Protein AF-A0A382N9L5-F1 (afdb_monomer_lite)

Foldseek 3Di:
DDDPPPPPPDPDDDDLVCVVVVVVVLVVLLVVLVVCVVVVVLVVSLVSLVVSCVSCVLALSSLQSNLLSCLLVVVQVSSLVSLLSSLLSQQQPLVCLVPPPSNVNNVVPPSSVVSSVSSPDDDPDQHPPDRDDD

Radius of gyration: 17.76 Å; chains: 1; bounding box: 50×48×40 Å

Sequence (134 aa):
MGSFGLAQQDPKKPSILDYPKIQAAQMAGQTRAVGLMRSKRFEEAETLLRLMAEKFPQSPTTRYNLACLQAIREQVDEAFENLEKAVELGFRNIAHIKNDPDLANLRKDERFAEVLKIAGEPFDGSVWPSFPKP

Structure (mmCIF, N/CA/C/O backbone):
data_AF-A0A382N9L5-F1
#
_entry.id   AF-A0A382N9L5-F1
#
loop_
_atom_site.group_PDB
_atom_site.id
_atom_site.type_symbol
_atom_site.label_atom_id
_atom_site.label_alt_id
_atom_site.label_comp_id
_atom_site.label_asym_id
_atom_site.label_entity_id
_atom_site.label_seq_id
_atom_site.pdbx_PDB_ins_code
_atom_site.Cartn_x
_atom_site.Cartn_y
_atom_site.Cartn_z
_atom_site.occupancy
_atom_site.B_iso_or_equiv
_atom_site.auth_seq_id
_atom_site.auth_comp_id
_atom_site.auth_asym_id
_atom_site.auth_atom_id
_atom_site.pdbx_PDB_model_num
ATOM 1 N N . MET A 1 1 ? 33.507 38.423 -20.069 1.00 45.41 1 MET A N 1
ATOM 2 C CA . MET A 1 1 ? 32.191 37.766 -20.224 1.00 45.41 1 MET A CA 1
ATOM 3 C C . MET A 1 1 ? 32.432 36.361 -20.731 1.00 45.41 1 MET A C 1
ATOM 5 O O . MET A 1 1 ? 33.032 36.214 -21.782 1.00 45.41 1 MET A O 1
ATOM 9 N N . GLY A 1 2 ? 32.042 35.353 -19.962 1.00 39.16 2 GLY A N 1
ATOM 10 C CA . GLY A 1 2 ? 32.235 33.950 -20.320 1.00 39.16 2 GLY A CA 1
ATOM 11 C C . GLY A 1 2 ? 31.631 33.072 -19.238 1.00 39.16 2 GLY A C 1
ATOM 12 O O . GLY A 1 2 ? 32.355 32.477 -18.449 1.00 39.16 2 GLY A O 1
ATOM 13 N N . SER A 1 3 ? 30.301 33.090 -19.138 1.00 43.62 3 SER A N 1
ATOM 14 C CA . SER A 1 3 ? 29.566 32.189 -18.254 1.00 43.62 3 SER A CA 1
ATOM 15 C C . SER A 1 3 ? 29.718 30.764 -18.776 1.00 43.62 3 SER A C 1
ATOM 17 O O . SER A 1 3 ? 29.173 30.420 -19.823 1.00 43.62 3 SER A O 1
ATOM 19 N N . PHE A 1 4 ? 30.459 29.940 -18.040 1.00 48.88 4 PHE A N 1
ATOM 20 C CA . PHE A 1 4 ? 30.409 28.492 -18.180 1.00 48.88 4 PHE A CA 1
ATOM 21 C C . PHE A 1 4 ? 29.034 28.030 -17.697 1.00 48.88 4 PHE A C 1
ATOM 23 O O . PHE A 1 4 ? 28.751 28.020 -16.500 1.00 48.88 4 PHE A O 1
ATOM 30 N N . GLY A 1 5 ? 28.154 27.703 -18.641 1.00 42.88 5 GLY A N 1
ATOM 31 C CA . GLY A 1 5 ? 26.895 27.039 -18.341 1.00 42.88 5 GLY A CA 1
ATOM 32 C C . GLY A 1 5 ? 27.190 25.658 -17.769 1.00 42.88 5 GLY A C 1
ATOM 33 O O . GLY A 1 5 ? 27.648 24.772 -18.488 1.00 42.88 5 GLY A O 1
ATOM 34 N N . LEU A 1 6 ? 26.940 25.478 -16.473 1.00 44.28 6 LEU A N 1
ATOM 35 C CA . LEU A 1 6 ? 26.822 24.161 -15.862 1.00 44.28 6 LEU A CA 1
ATOM 36 C C . LEU A 1 6 ? 25.585 23.495 -16.470 1.00 44.28 6 LEU A C 1
ATOM 38 O O . LEU A 1 6 ? 24.461 23.731 -16.028 1.00 44.28 6 LEU A O 1
ATOM 42 N N . ALA A 1 7 ? 25.790 22.709 -17.526 1.00 45.97 7 ALA A N 1
ATOM 43 C CA . ALA A 1 7 ? 24.773 21.805 -18.032 1.00 45.97 7 ALA A CA 1
ATOM 44 C C . ALA A 1 7 ? 24.414 20.843 -16.894 1.00 45.97 7 ALA A C 1
ATOM 46 O O . ALA A 1 7 ? 25.226 20.008 -16.488 1.00 45.97 7 ALA A O 1
ATOM 47 N N . GLN A 1 8 ? 23.215 21.015 -16.339 1.00 43.56 8 GLN A N 1
ATOM 48 C CA . GLN A 1 8 ? 22.619 20.056 -15.423 1.00 43.56 8 GLN A CA 1
ATOM 49 C C . GLN A 1 8 ? 22.540 18.735 -16.187 1.00 43.56 8 GLN A C 1
ATOM 51 O O . GLN A 1 8 ? 21.874 18.643 -17.214 1.00 43.56 8 GLN A O 1
ATOM 56 N N . GLN A 1 9 ? 23.325 17.749 -15.756 1.00 40.59 9 GLN A N 1
ATOM 57 C CA . GLN A 1 9 ? 23.293 16.424 -16.352 1.00 40.59 9 GLN A CA 1
ATOM 58 C C . GLN A 1 9 ? 21.941 15.818 -15.996 1.00 40.59 9 GLN A C 1
ATOM 60 O O . GLN A 1 9 ? 21.702 15.503 -14.830 1.00 40.59 9 GLN A O 1
ATOM 65 N N . ASP A 1 10 ? 21.063 15.681 -16.988 1.00 48.62 10 ASP A N 1
ATOM 66 C CA . ASP A 1 10 ? 19.842 14.903 -16.830 1.00 48.62 10 ASP A CA 1
ATOM 67 C C . ASP A 1 10 ? 20.212 13.536 -16.238 1.00 48.62 10 ASP A C 1
ATOM 69 O O . ASP A 1 10 ? 21.156 12.896 -16.728 1.00 48.62 10 ASP A O 1
ATOM 73 N N . PRO A 1 11 ? 19.529 13.068 -15.177 1.00 54.88 11 PRO A N 1
ATOM 74 C CA . PRO A 1 11 ? 19.834 11.774 -14.594 1.00 54.88 11 PRO A CA 1
ATOM 75 C C . PRO A 1 11 ? 19.702 10.712 -15.688 1.00 54.88 11 PRO A C 1
ATOM 77 O O . PRO A 1 11 ? 18.623 10.501 -16.248 1.00 54.88 11 PRO A O 1
ATOM 80 N N . LYS A 1 12 ? 20.829 10.073 -16.036 1.00 67.56 12 LYS A N 1
ATOM 81 C CA . LYS A 1 12 ? 20.882 9.031 -17.067 1.00 67.56 12 LYS A CA 1
ATOM 82 C C . LYS A 1 12 ? 19.797 7.995 -16.783 1.00 67.56 12 LYS A C 1
ATOM 84 O O . LYS A 1 12 ? 19.775 7.395 -15.709 1.00 67.56 12 LYS A O 1
ATOM 89 N N . LYS A 1 13 ? 18.917 7.773 -17.764 1.00 70.75 13 LYS A N 1
ATOM 90 C CA . LYS A 1 13 ? 17.943 6.678 -17.722 1.00 70.75 13 LYS A CA 1
ATOM 91 C C . LYS A 1 13 ? 18.693 5.350 -17.498 1.00 70.75 13 LYS A C 1
ATOM 93 O O . LYS A 1 13 ? 19.760 5.180 -18.093 1.00 70.75 13 LYS A O 1
ATOM 98 N N . PRO A 1 14 ? 18.173 4.433 -16.661 1.00 79.19 14 PRO A N 1
ATOM 99 C CA . PRO A 1 14 ? 18.835 3.161 -16.383 1.00 79.19 14 PRO A CA 1
ATOM 100 C C . PRO A 1 14 ? 19.113 2.362 -17.661 1.00 79.19 14 PRO A C 1
ATOM 102 O O . PRO A 1 14 ? 18.278 2.330 -18.566 1.00 79.19 14 PRO A O 1
ATOM 105 N N . SER A 1 15 ? 20.269 1.702 -17.725 1.00 85.69 15 SER A N 1
ATOM 106 C CA . SER A 1 15 ? 20.602 0.765 -18.804 1.00 85.69 15 SER A CA 1
ATOM 107 C C . SER A 1 15 ? 19.872 -0.565 -18.611 1.00 85.69 15 SER A C 1
ATOM 109 O O . SER A 1 15 ? 19.551 -0.929 -17.479 1.00 85.69 15 SER A O 1
ATOM 111 N N . ILE A 1 16 ? 19.694 -1.353 -19.685 1.00 81.81 16 ILE A N 1
ATOM 112 C CA . ILE A 1 16 ? 19.133 -2.715 -19.592 1.00 81.81 16 ILE A CA 1
ATOM 113 C C . ILE A 1 16 ? 19.897 -3.603 -18.583 1.00 81.81 16 ILE A C 1
ATOM 115 O O . ILE A 1 16 ? 19.316 -4.457 -17.915 1.00 81.81 16 ILE A O 1
ATOM 119 N N . LEU A 1 17 ? 21.192 -3.332 -18.397 1.00 86.25 17 LEU A N 1
ATOM 120 C CA . LEU A 1 17 ? 22.061 -4.040 -17.454 1.00 86.25 17 LEU A CA 1
ATOM 121 C C . LEU A 1 17 ? 21.810 -3.674 -15.980 1.00 86.25 17 LEU A C 1
ATOM 123 O O . LEU A 1 17 ? 22.163 -4.451 -15.095 1.00 86.25 17 LEU A O 1
ATOM 127 N N . ASP A 1 18 ? 21.178 -2.531 -15.695 1.00 87.00 18 ASP A N 1
ATOM 128 C CA . ASP A 1 18 ? 20.872 -2.097 -14.325 1.00 87.00 18 ASP A CA 1
ATOM 129 C C . ASP A 1 18 ? 19.597 -2.756 -13.77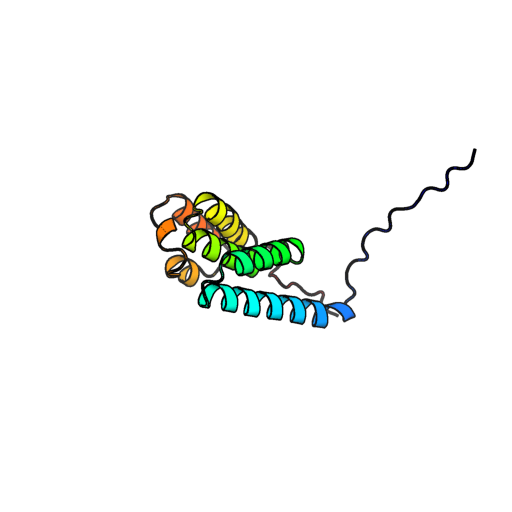6 1.00 87.00 18 ASP A C 1
ATOM 131 O O . ASP A 1 18 ? 19.398 -2.841 -12.560 1.00 87.00 18 ASP A O 1
ATOM 135 N N . TYR A 1 19 ? 18.722 -3.250 -14.655 1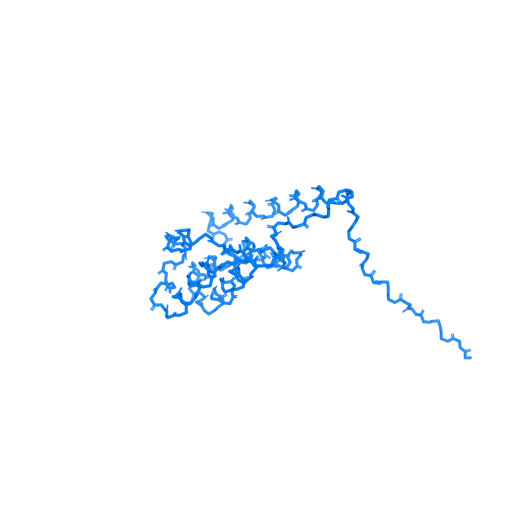.00 83.75 19 TYR A N 1
ATOM 136 C CA . TYR A 1 19 ? 17.396 -3.728 -14.269 1.00 83.75 19 TYR A CA 1
ATOM 137 C C . TYR A 1 19 ? 17.390 -4.899 -13.286 1.00 83.75 19 TYR A C 1
ATOM 139 O O . TYR A 1 19 ? 16.576 -4.844 -12.362 1.00 83.75 19 TYR A O 1
ATOM 147 N N . PRO A 1 20 ? 18.271 -5.914 -13.378 1.00 88.88 20 PRO A N 1
ATOM 148 C CA . PRO A 1 20 ? 18.333 -6.960 -12.358 1.00 88.88 20 PRO A CA 1
ATOM 149 C C . PRO A 1 20 ? 18.587 -6.396 -10.953 1.00 88.88 20 PRO A C 1
ATOM 151 O O . PRO A 1 20 ? 17.951 -6.805 -9.981 1.00 88.88 20 PRO A O 1
ATOM 154 N N . LYS A 1 21 ? 19.460 -5.388 -10.837 1.00 89.38 21 LYS A N 1
ATOM 155 C CA . LYS A 1 21 ? 19.751 -4.718 -9.562 1.00 89.38 21 LYS A CA 1
ATOM 156 C C . LYS A 1 21 ? 18.563 -3.889 -9.075 1.00 89.38 21 LYS A C 1
ATOM 158 O O . LYS A 1 21 ? 18.256 -3.897 -7.884 1.00 89.38 21 LYS A O 1
ATOM 163 N N . ILE A 1 22 ? 17.892 -3.181 -9.982 1.00 89.06 22 ILE A N 1
ATOM 164 C CA . ILE A 1 22 ? 16.685 -2.395 -9.686 1.00 89.06 22 ILE A CA 1
ATOM 165 C C . ILE A 1 22 ? 15.566 -3.314 -9.179 1.00 89.06 22 ILE A C 1
ATOM 167 O O . ILE A 1 22 ? 14.970 -3.021 -8.143 1.00 89.06 22 ILE A O 1
ATOM 171 N N . GLN A 1 23 ? 15.345 -4.453 -9.840 1.00 87.19 23 GLN A N 1
ATOM 172 C CA . GLN A 1 23 ? 14.379 -5.478 -9.438 1.00 87.19 23 GLN A CA 1
ATOM 173 C C . GLN A 1 23 ? 14.681 -6.041 -8.052 1.00 87.19 23 GLN A C 1
ATOM 175 O O . GLN A 1 23 ? 13.805 -6.056 -7.188 1.00 87.19 23 GLN A O 1
ATOM 180 N N . ALA A 1 24 ? 15.929 -6.449 -7.816 1.00 91.19 24 ALA A N 1
ATOM 181 C CA . ALA A 1 24 ? 16.347 -6.971 -6.521 1.00 91.19 24 ALA A CA 1
ATOM 182 C C . ALA A 1 24 ? 16.141 -5.935 -5.405 1.00 91.19 24 ALA A C 1
ATOM 184 O O . ALA A 1 24 ? 15.607 -6.262 -4.346 1.00 91.19 24 ALA A O 1
ATOM 185 N N . ALA A 1 25 ? 16.499 -4.671 -5.652 1.00 91.69 25 ALA A N 1
ATOM 186 C CA . ALA A 1 25 ? 16.290 -3.590 -4.694 1.00 91.69 25 ALA A CA 1
ATOM 187 C C . ALA A 1 25 ? 14.800 -3.331 -4.424 1.00 91.69 25 ALA A C 1
ATOM 189 O O . ALA A 1 25 ? 14.420 -3.119 -3.271 1.00 91.69 25 ALA A O 1
ATOM 190 N N . GLN A 1 26 ? 13.957 -3.368 -5.460 1.00 91.12 26 GLN A N 1
ATOM 191 C CA . GLN A 1 26 ? 12.513 -3.207 -5.311 1.00 91.12 26 GLN A CA 1
ATOM 192 C C . GLN A 1 26 ? 11.930 -4.337 -4.453 1.00 91.12 26 GLN A C 1
ATOM 194 O O . GLN A 1 26 ? 11.245 -4.075 -3.466 1.00 91.12 26 GLN A O 1
ATOM 199 N N . MET A 1 27 ? 12.232 -5.590 -4.798 1.00 93.00 27 MET A N 1
ATOM 200 C CA . MET A 1 27 ? 11.737 -6.763 -4.079 1.00 93.00 27 MET A CA 1
ATOM 201 C C . MET A 1 27 ? 12.205 -6.768 -2.620 1.00 93.00 27 MET A C 1
ATOM 203 O O . MET A 1 27 ? 11.390 -6.945 -1.719 1.00 93.00 27 MET A O 1
ATOM 207 N N . ALA A 1 28 ? 13.490 -6.505 -2.368 1.00 95.44 28 ALA A N 1
ATOM 208 C CA . ALA A 1 28 ? 14.027 -6.432 -1.011 1.00 95.44 28 ALA A CA 1
ATOM 209 C C . ALA A 1 28 ? 13.350 -5.329 -0.181 1.00 95.44 28 ALA A C 1
ATOM 211 O O . ALA A 1 28 ? 13.025 -5.549 0.987 1.00 95.44 28 ALA A O 1
ATOM 212 N N . GLY A 1 29 ? 13.095 -4.163 -0.785 1.00 96.19 29 GLY A N 1
ATOM 213 C CA . GLY A 1 29 ? 12.377 -3.067 -0.138 1.00 96.19 29 GLY A CA 1
ATOM 214 C C . GLY A 1 29 ? 10.943 -3.443 0.239 1.00 96.19 29 GLY A C 1
ATOM 215 O O . GLY A 1 29 ? 10.540 -3.210 1.376 1.00 96.19 29 GLY A O 1
ATOM 216 N N . GLN A 1 30 ? 10.206 -4.093 -0.668 1.00 94.94 30 GLN A N 1
ATOM 217 C CA . GLN A 1 30 ? 8.843 -4.569 -0.398 1.00 94.94 30 GLN A CA 1
ATOM 218 C C . GLN A 1 30 ? 8.812 -5.624 0.711 1.00 94.94 30 GLN A C 1
ATOM 220 O O . GLN A 1 30 ? 8.058 -5.488 1.672 1.00 94.94 30 GLN A O 1
ATOM 225 N N . THR A 1 31 ? 9.677 -6.637 0.630 1.00 97.38 31 THR A N 1
ATOM 226 C CA . THR A 1 31 ? 9.770 -7.689 1.652 1.00 97.38 31 THR A CA 1
ATOM 227 C C . THR A 1 31 ? 10.090 -7.105 3.026 1.00 97.38 31 THR A C 1
ATOM 229 O O . THR A 1 31 ? 9.472 -7.486 4.022 1.00 97.38 31 THR A O 1
ATOM 232 N N . ARG A 1 32 ? 11.017 -6.142 3.095 1.00 98.19 32 ARG A N 1
ATOM 233 C CA . ARG A 1 32 ? 11.356 -5.462 4.349 1.00 98.19 32 ARG A CA 1
ATOM 234 C C . ARG A 1 32 ? 10.189 -4.629 4.881 1.00 98.19 32 ARG A C 1
ATOM 236 O O . ARG A 1 32 ? 9.922 -4.703 6.076 1.00 98.19 32 ARG A O 1
ATOM 243 N N . ALA A 1 33 ? 9.497 -3.875 4.027 1.00 97.88 33 ALA A N 1
ATOM 244 C CA . ALA A 1 33 ? 8.340 -3.074 4.426 1.00 97.88 33 ALA A CA 1
ATOM 245 C C . ALA A 1 33 ? 7.226 -3.946 5.024 1.00 97.88 33 ALA A C 1
ATOM 247 O O . ALA A 1 33 ? 6.785 -3.692 6.142 1.00 97.88 33 ALA A O 1
ATOM 248 N N . VAL A 1 34 ? 6.855 -5.036 4.345 1.00 96.81 34 VAL A N 1
ATOM 249 C CA . VAL A 1 34 ? 5.859 -5.998 4.845 1.00 96.81 34 VAL A CA 1
ATOM 250 C C . VAL A 1 34 ? 6.309 -6.630 6.166 1.00 96.81 34 VAL A C 1
ATOM 252 O O . VAL A 1 34 ? 5.504 -6.799 7.081 1.00 96.81 34 VAL A O 1
ATOM 255 N N . GLY A 1 35 ? 7.599 -6.955 6.302 1.00 98.25 35 GLY A N 1
ATOM 256 C CA . GLY A 1 35 ? 8.164 -7.436 7.564 1.00 98.25 35 GLY A CA 1
ATOM 257 C C . GLY A 1 35 ? 7.990 -6.432 8.708 1.00 98.25 35 GLY A C 1
ATOM 258 O O . GLY A 1 35 ? 7.526 -6.804 9.784 1.00 98.25 35 GLY A O 1
ATOM 259 N N . LEU A 1 36 ? 8.291 -5.153 8.465 1.00 98.56 36 LEU A N 1
ATOM 260 C CA . LEU A 1 36 ? 8.115 -4.078 9.447 1.00 98.56 36 LEU A CA 1
ATOM 261 C C . LEU A 1 36 ? 6.641 -3.893 9.838 1.00 98.56 36 LEU A C 1
ATOM 263 O O . LEU A 1 36 ? 6.349 -3.803 11.031 1.00 98.56 36 LEU A O 1
ATOM 267 N N . MET A 1 37 ? 5.719 -3.917 8.867 1.00 97.88 37 MET A N 1
ATOM 268 C CA . MET A 1 37 ? 4.269 -3.854 9.111 1.00 97.88 37 MET A CA 1
ATOM 269 C C . MET A 1 37 ? 3.801 -5.005 10.010 1.00 97.88 37 MET A C 1
ATOM 271 O O . MET A 1 37 ? 3.150 -4.775 11.027 1.00 97.88 37 MET A O 1
ATOM 275 N N . ARG A 1 38 ? 4.203 -6.244 9.697 1.00 97.12 38 ARG A N 1
ATOM 276 C CA . ARG A 1 38 ? 3.860 -7.440 10.491 1.00 97.12 38 ARG A CA 1
ATOM 277 C C . ARG A 1 38 ? 4.422 -7.393 11.910 1.00 97.12 38 ARG A C 1
ATOM 279 O O . ARG A 1 38 ? 3.793 -7.897 12.835 1.00 97.12 38 ARG A O 1
ATOM 286 N N . SER A 1 39 ? 5.584 -6.771 12.094 1.00 97.94 39 SER A N 1
ATOM 287 C CA . SER A 1 39 ? 6.180 -6.526 13.411 1.00 97.94 39 SER A CA 1
ATOM 288 C C . SER A 1 39 ? 5.655 -5.262 14.103 1.00 97.94 39 SER A C 1
ATOM 290 O O . SER A 1 39 ? 6.200 -4.890 15.139 1.00 97.94 39 SER A O 1
ATOM 292 N N . LYS A 1 40 ? 4.625 -4.597 13.557 1.00 97.56 40 LYS A N 1
ATOM 293 C CA . LYS A 1 40 ? 4.036 -3.348 14.074 1.00 97.56 40 LYS A CA 1
ATOM 294 C C . LYS A 1 40 ? 5.025 -2.181 14.205 1.00 97.56 40 LYS A C 1
ATOM 296 O O . LYS A 1 40 ? 4.791 -1.245 14.962 1.00 97.56 40 LYS A O 1
ATOM 301 N N . ARG A 1 41 ? 6.130 -2.212 13.456 1.00 98.50 41 ARG A N 1
ATOM 302 C CA . ARG A 1 41 ? 7.123 -1.127 13.381 1.00 98.50 41 ARG A CA 1
ATOM 303 C C . ARG A 1 41 ? 6.685 -0.130 12.313 1.00 98.50 41 ARG A C 1
ATOM 305 O O . ARG A 1 41 ? 7.284 -0.043 11.240 1.00 98.50 41 ARG A O 1
ATOM 312 N N . PHE A 1 42 ? 5.571 0.541 12.578 1.00 98.06 42 PHE A N 1
ATOM 313 C CA . PHE A 1 42 ? 4.828 1.289 11.571 1.00 98.06 42 PHE A CA 1
ATOM 314 C C . PHE A 1 42 ? 5.572 2.524 11.060 1.00 98.06 42 PHE A C 1
ATOM 316 O O . PHE A 1 42 ? 5.583 2.754 9.858 1.00 98.06 42 PHE A O 1
ATOM 323 N N . GLU A 1 43 ? 6.260 3.263 11.925 1.00 98.12 43 GLU A N 1
ATOM 324 C CA . GLU A 1 43 ? 7.025 4.459 11.547 1.00 98.12 43 GLU A CA 1
ATOM 325 C C . GLU A 1 43 ? 8.159 4.111 10.571 1.00 98.12 43 GLU A C 1
ATOM 327 O O . GLU A 1 43 ? 8.398 4.799 9.576 1.00 98.12 43 GLU A O 1
ATOM 332 N N . GLU A 1 44 ? 8.846 2.995 10.823 1.00 98.44 44 GLU A N 1
ATOM 333 C CA . GLU A 1 44 ? 9.909 2.501 9.947 1.00 98.44 44 GLU A CA 1
ATOM 334 C C . GLU A 1 44 ? 9.358 1.940 8.639 1.00 98.44 44 GLU A C 1
ATOM 336 O O . GLU A 1 44 ? 9.960 2.145 7.582 1.00 98.44 44 GLU A O 1
ATOM 341 N N . ALA A 1 45 ? 8.219 1.242 8.699 1.00 98.50 45 ALA A N 1
ATOM 342 C CA . ALA A 1 45 ? 7.521 0.780 7.507 1.00 98.50 45 ALA A CA 1
ATOM 343 C C . ALA A 1 45 ? 7.110 1.967 6.627 1.00 98.50 45 ALA A C 1
ATOM 345 O O . ALA A 1 45 ? 7.340 1.929 5.420 1.00 98.50 45 ALA A O 1
ATOM 346 N N . GLU A 1 46 ? 6.577 3.034 7.225 1.00 98.19 46 GLU A N 1
ATOM 347 C CA . GLU A 1 46 ? 6.113 4.221 6.507 1.00 98.19 46 GLU A CA 1
ATOM 348 C C . GLU A 1 46 ? 7.282 4.957 5.861 1.00 98.19 46 GLU A C 1
ATOM 350 O O . GLU A 1 46 ? 7.248 5.251 4.665 1.00 98.19 46 GLU A O 1
ATOM 355 N N . THR A 1 47 ? 8.358 5.168 6.622 1.00 98.44 47 THR A N 1
ATOM 356 C CA . THR A 1 47 ? 9.593 5.784 6.118 1.00 98.44 47 THR A CA 1
ATOM 357 C C . THR A 1 47 ? 10.125 5.021 4.906 1.00 98.44 47 THR A C 1
ATOM 359 O O . THR A 1 47 ? 10.456 5.613 3.876 1.00 98.44 47 THR A O 1
ATOM 362 N N . LEU A 1 48 ? 10.174 3.688 4.995 1.00 98.44 48 LEU A N 1
ATOM 363 C CA . LEU A 1 48 ? 10.646 2.852 3.899 1.00 98.44 48 LEU A CA 1
ATOM 364 C C . LEU A 1 48 ? 9.692 2.880 2.700 1.00 98.44 48 LEU A C 1
ATOM 366 O O . LEU A 1 48 ? 10.154 2.999 1.569 1.00 98.44 48 LEU A O 1
ATOM 370 N N . LEU A 1 49 ? 8.381 2.774 2.914 1.00 98.31 49 LEU A N 1
ATOM 371 C CA . LEU A 1 49 ? 7.394 2.774 1.831 1.00 98.31 49 LEU A CA 1
ATOM 372 C C . LEU A 1 49 ? 7.351 4.112 1.089 1.00 98.31 49 LEU A C 1
ATOM 374 O O . LEU A 1 49 ? 7.257 4.106 -0.138 1.00 98.31 49 LEU A O 1
ATOM 378 N N . ARG A 1 50 ? 7.510 5.242 1.787 1.00 98.19 50 ARG A N 1
ATOM 379 C CA . ARG A 1 50 ? 7.640 6.569 1.161 1.00 98.19 50 ARG A CA 1
ATOM 380 C C . ARG A 1 50 ? 8.903 6.666 0.305 1.00 98.19 50 ARG A C 1
ATOM 382 O O . ARG A 1 50 ? 8.803 7.004 -0.872 1.00 98.19 50 ARG A O 1
ATOM 389 N N . LEU A 1 51 ? 10.054 6.232 0.823 1.00 97.81 51 LEU A N 1
ATOM 390 C CA . LEU A 1 51 ? 11.296 6.152 0.040 1.00 97.81 51 LEU A CA 1
ATOM 391 C C . LEU A 1 51 ? 11.138 5.251 -1.199 1.00 97.81 51 LEU A C 1
ATOM 393 O O . LEU A 1 51 ? 11.639 5.546 -2.285 1.00 97.81 51 LEU A O 1
ATOM 397 N N . MET A 1 52 ? 10.431 4.131 -1.053 1.00 97.06 52 MET A N 1
ATOM 398 C CA . MET A 1 52 ? 10.140 3.227 -2.163 1.00 97.06 52 MET A CA 1
ATOM 399 C C . MET A 1 52 ? 9.195 3.862 -3.185 1.00 97.06 52 MET A C 1
ATOM 401 O O . MET A 1 52 ? 9.341 3.586 -4.374 1.00 97.06 52 MET A O 1
ATOM 405 N N . ALA A 1 53 ? 8.242 4.692 -2.756 1.00 96.06 53 ALA A N 1
ATOM 406 C CA . ALA A 1 53 ? 7.320 5.396 -3.642 1.00 96.06 53 ALA A CA 1
ATOM 407 C C . ALA A 1 53 ? 8.032 6.505 -4.428 1.00 96.06 53 ALA A C 1
ATOM 409 O O . ALA A 1 53 ? 7.719 6.715 -5.596 1.00 96.06 53 ALA A O 1
ATOM 410 N N . GLU A 1 54 ? 9.032 7.156 -3.834 1.00 95.56 54 GLU A N 1
ATOM 411 C CA . GLU A 1 54 ? 9.906 8.107 -4.532 1.00 95.56 54 GLU A CA 1
ATOM 412 C C . GLU A 1 54 ? 10.801 7.406 -5.558 1.00 95.56 54 GLU A C 1
ATOM 414 O O . GLU A 1 54 ? 10.937 7.858 -6.695 1.00 95.56 54 GLU A O 1
ATOM 419 N N . LYS A 1 55 ? 11.397 6.271 -5.179 1.00 93.56 55 LYS A N 1
ATOM 420 C CA . LYS A 1 55 ? 12.327 5.531 -6.042 1.00 93.56 55 LYS A CA 1
ATOM 421 C C . LYS A 1 55 ? 11.629 4.761 -7.163 1.00 93.56 55 LYS A C 1
ATOM 423 O O . LYS A 1 55 ? 12.191 4.594 -8.244 1.00 93.56 55 LYS A O 1
ATOM 428 N N . PHE A 1 56 ? 10.425 4.263 -6.899 1.00 92.31 56 PHE A N 1
ATOM 429 C CA . PHE A 1 56 ? 9.632 3.449 -7.816 1.00 92.31 56 PHE A CA 1
ATOM 430 C C . PHE A 1 56 ? 8.213 4.024 -7.938 1.00 92.31 56 PHE A C 1
ATOM 432 O O . PHE A 1 56 ? 7.248 3.371 -7.530 1.00 92.31 56 PHE A O 1
ATOM 439 N N . PRO A 1 57 ? 8.057 5.235 -8.508 1.00 93.06 57 PRO A N 1
ATOM 440 C CA . PRO A 1 57 ? 6.780 5.953 -8.516 1.00 93.06 57 PRO A CA 1
ATOM 441 C C . PRO A 1 57 ? 5.681 5.245 -9.311 1.00 93.06 57 PRO A C 1
ATOM 443 O O . PRO A 1 57 ? 4.504 5.469 -9.048 1.00 93.06 57 PRO A O 1
ATOM 446 N N . GLN A 1 58 ? 6.065 4.364 -10.238 1.00 92.06 58 GLN A N 1
ATOM 447 C CA . GLN A 1 58 ? 5.158 3.568 -11.066 1.00 92.06 58 GLN A CA 1
ATOM 448 C C . GLN A 1 58 ? 4.817 2.201 -10.455 1.00 92.06 58 GLN A C 1
ATOM 450 O O . GLN A 1 58 ? 4.210 1.375 -11.123 1.00 92.06 58 GLN A O 1
ATOM 455 N N . SER A 1 59 ? 5.223 1.926 -9.210 1.00 94.00 59 SER A N 1
ATOM 456 C CA . SER A 1 59 ? 4.971 0.644 -8.548 1.00 94.00 59 SER A CA 1
ATOM 457 C C . SER A 1 59 ? 3.587 0.611 -7.883 1.00 94.00 59 SER A C 1
ATOM 459 O O . SER A 1 59 ? 3.445 1.160 -6.782 1.00 94.00 59 SER A O 1
ATOM 461 N N . PRO A 1 60 ? 2.581 -0.079 -8.467 1.00 95.69 60 PRO A N 1
ATOM 462 C CA . PRO A 1 60 ? 1.263 -0.218 -7.851 1.00 95.69 60 PRO A CA 1
ATOM 463 C C . PRO A 1 60 ? 1.350 -0.909 -6.487 1.00 95.69 60 PRO A C 1
ATOM 465 O O . PRO A 1 60 ? 0.691 -0.497 -5.541 1.00 95.69 60 PRO A O 1
ATOM 468 N N . THR A 1 61 ? 2.232 -1.905 -6.340 1.00 95.38 61 THR A N 1
ATOM 469 C CA . THR A 1 61 ? 2.450 -2.616 -5.071 1.00 95.38 61 THR A CA 1
ATOM 470 C C . THR A 1 61 ? 2.984 -1.701 -3.970 1.00 95.38 61 THR A C 1
ATOM 472 O O . THR A 1 61 ? 2.589 -1.844 -2.818 1.00 95.38 61 THR A O 1
ATOM 475 N N . THR A 1 62 ? 3.860 -0.743 -4.301 1.00 96.81 62 THR A N 1
ATOM 476 C CA . THR A 1 62 ? 4.367 0.206 -3.295 1.00 96.81 62 THR A CA 1
ATOM 477 C C . THR A 1 62 ? 3.244 1.095 -2.778 1.00 96.81 62 THR A C 1
ATOM 479 O O . THR A 1 62 ? 3.119 1.269 -1.568 1.00 96.81 62 THR A O 1
ATOM 482 N N . ARG A 1 63 ? 2.427 1.636 -3.690 1.00 97.94 63 ARG A N 1
ATOM 483 C CA . ARG A 1 63 ? 1.271 2.468 -3.340 1.00 97.94 63 ARG A CA 1
ATOM 484 C C . ARG A 1 63 ? 0.251 1.681 -2.522 1.00 97.94 63 ARG A C 1
ATOM 486 O O . ARG A 1 63 ? -0.167 2.155 -1.475 1.00 97.94 63 ARG A O 1
ATOM 493 N N . TYR A 1 64 ? -0.040 0.445 -2.923 1.00 98.38 64 TYR A N 1
ATOM 494 C CA . TYR A 1 64 ? -0.954 -0.437 -2.201 1.00 98.38 64 TYR A CA 1
ATOM 495 C C . TYR A 1 64 ? -0.491 -0.716 -0.763 1.00 98.38 64 TYR A C 1
ATOM 497 O O . TYR A 1 64 ? -1.257 -0.548 0.180 1.00 98.38 64 TYR A O 1
ATOM 505 N N . ASN A 1 65 ? 0.780 -1.080 -0.572 1.00 98.25 65 ASN A N 1
ATOM 506 C CA . ASN A 1 65 ? 1.315 -1.356 0.764 1.00 98.25 65 ASN A CA 1
ATOM 507 C C . ASN A 1 65 ? 1.353 -0.100 1.651 1.00 98.25 65 ASN A C 1
ATOM 509 O O . ASN A 1 65 ? 1.114 -0.199 2.853 1.00 98.25 65 ASN A O 1
ATOM 513 N N . LEU A 1 66 ? 1.625 1.077 1.071 1.00 98.56 66 LEU A N 1
ATOM 514 C CA . LEU A 1 66 ? 1.540 2.349 1.795 1.00 98.56 66 LEU A CA 1
ATOM 515 C C . LEU A 1 66 ? 0.098 2.650 2.220 1.00 98.56 66 LEU A C 1
ATOM 517 O O . LEU A 1 66 ? -0.116 2.983 3.381 1.00 98.56 66 LEU A O 1
ATOM 521 N N . ALA A 1 67 ? -0.878 2.424 1.338 1.00 98.69 67 ALA A N 1
ATOM 522 C CA . ALA A 1 67 ? -2.293 2.556 1.672 1.00 98.69 67 ALA A CA 1
ATOM 523 C C . ALA A 1 67 ? -2.716 1.617 2.810 1.00 98.69 67 ALA A C 1
ATOM 525 O O . ALA A 1 67 ? -3.371 2.056 3.750 1.00 98.69 67 ALA A O 1
ATOM 526 N N . CYS A 1 68 ? -2.294 0.347 2.776 1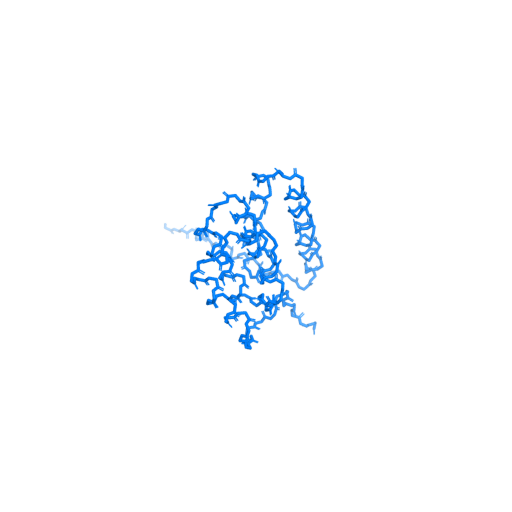.00 98.69 68 CYS A N 1
ATOM 527 C CA . CYS A 1 68 ? -2.573 -0.614 3.849 1.00 98.69 68 CYS A CA 1
ATOM 528 C C . CYS A 1 68 ? -1.996 -0.143 5.187 1.00 98.69 68 CYS A C 1
ATOM 530 O O . CYS A 1 68 ? -2.685 -0.150 6.203 1.00 98.69 68 CYS A O 1
ATOM 532 N N . LEU A 1 69 ? -0.745 0.324 5.198 1.00 98.69 69 LEU A N 1
ATOM 533 C CA . LEU A 1 69 ? -0.123 0.850 6.410 1.00 98.69 69 LEU A CA 1
ATOM 534 C C . LEU A 1 69 ? -0.873 2.070 6.965 1.00 98.69 69 LEU A C 1
ATOM 536 O O . LEU A 1 69 ? -1.086 2.158 8.173 1.00 98.69 69 LEU A O 1
ATOM 540 N N . GLN A 1 70 ? -1.269 2.999 6.098 1.00 98.69 70 GLN A N 1
ATOM 541 C CA . GLN A 1 70 ? -2.010 4.201 6.485 1.00 98.69 70 GLN A CA 1
ATOM 542 C C . GLN A 1 70 ? -3.407 3.852 7.005 1.00 98.69 70 GLN A C 1
ATOM 544 O O . GLN A 1 70 ? -3.825 4.379 8.035 1.00 98.69 70 GLN A O 1
ATOM 549 N N . ALA A 1 71 ? -4.078 2.881 6.384 1.00 98.62 71 ALA A N 1
ATOM 550 C CA . ALA A 1 71 ? -5.356 2.359 6.849 1.00 98.62 71 ALA A CA 1
ATOM 551 C C . ALA A 1 71 ? -5.242 1.739 8.253 1.00 98.62 71 ALA A C 1
ATOM 553 O O . ALA A 1 71 ? -6.015 2.111 9.136 1.00 98.62 71 ALA A O 1
ATOM 554 N N . ILE A 1 72 ? -4.227 0.903 8.517 1.00 97.88 72 ILE A N 1
ATOM 555 C CA . ILE A 1 72 ? -3.950 0.349 9.861 1.00 97.88 72 ILE A CA 1
ATOM 556 C C . ILE A 1 72 ? -3.717 1.461 10.898 1.00 97.88 72 ILE A C 1
ATOM 558 O O . ILE A 1 72 ? -4.072 1.302 12.065 1.00 97.88 72 ILE A O 1
ATOM 562 N N . ARG A 1 73 ? -3.110 2.580 10.488 1.00 97.75 73 ARG A N 1
ATOM 563 C CA . ARG A 1 73 ? -2.834 3.750 11.339 1.00 97.75 73 ARG A CA 1
ATOM 564 C C . ARG A 1 73 ? -4.005 4.736 11.437 1.00 97.75 73 ARG A C 1
ATOM 566 O O . ARG A 1 73 ? -3.816 5.816 11.987 1.00 97.75 73 ARG A O 1
ATOM 573 N N . GLU A 1 74 ? -5.175 4.389 10.901 1.00 97.75 74 GLU A N 1
ATOM 574 C CA . GLU A 1 74 ? -6.376 5.242 10.862 1.00 97.75 74 GLU A CA 1
ATOM 575 C C . GLU A 1 74 ? -6.185 6.576 10.109 1.00 97.75 74 GLU A C 1
ATOM 577 O O . GLU A 1 74 ? -6.965 7.513 10.265 1.00 97.75 74 GLU A O 1
ATOM 582 N N . GLN A 1 75 ? -5.182 6.646 9.233 1.00 98.38 75 GLN A N 1
ATOM 583 C CA . GLN A 1 75 ? -4.914 7.770 8.330 1.00 98.38 75 GLN A CA 1
ATOM 584 C C . GLN A 1 75 ? -5.746 7.592 7.054 1.00 98.38 75 GLN A C 1
ATOM 586 O O . GLN A 1 75 ? -5.240 7.197 6.004 1.00 98.38 75 GLN A O 1
ATOM 591 N N . VAL A 1 76 ? -7.066 7.747 7.195 1.00 98.38 76 VAL A N 1
ATOM 592 C CA . VAL A 1 76 ? -8.054 7.341 6.181 1.00 98.38 76 VAL A CA 1
ATOM 593 C C . VAL A 1 76 ? -7.861 8.075 4.855 1.00 98.38 76 VAL A C 1
ATOM 595 O O . VAL A 1 76 ? -7.891 7.437 3.804 1.00 98.38 76 VAL A O 1
ATOM 598 N N . ASP A 1 77 ? -7.644 9.388 4.887 1.00 98.56 77 ASP A N 1
ATOM 599 C CA . ASP A 1 77 ? -7.541 10.182 3.663 1.00 98.56 77 ASP A CA 1
ATOM 600 C C . ASP A 1 77 ? -6.266 9.851 2.889 1.00 98.56 77 ASP A C 1
ATOM 602 O O . ASP A 1 77 ? -6.327 9.559 1.694 1.00 98.56 77 ASP A O 1
ATOM 606 N N . GLU A 1 78 ? -5.125 9.767 3.570 1.00 98.50 78 GLU A N 1
ATOM 607 C CA . GLU A 1 78 ? -3.863 9.403 2.931 1.00 98.50 78 GLU A CA 1
ATOM 608 C C . GLU A 1 78 ? -3.862 7.949 2.436 1.00 98.50 78 GLU A C 1
ATOM 610 O O . GLU A 1 78 ? -3.241 7.638 1.411 1.00 98.50 78 GLU A O 1
ATOM 615 N N . ALA A 1 79 ? -4.575 7.056 3.133 1.00 98.75 79 ALA A N 1
ATOM 616 C CA . ALA A 1 79 ? -4.778 5.688 2.679 1.00 98.75 79 ALA A CA 1
ATOM 617 C C . ALA A 1 79 ? -5.545 5.654 1.352 1.00 98.75 79 ALA A C 1
ATOM 619 O O . ALA A 1 79 ? -5.142 4.923 0.445 1.00 98.75 79 ALA A O 1
ATOM 620 N N . PHE A 1 80 ? -6.598 6.466 1.203 1.00 98.81 80 PHE A N 1
ATOM 621 C CA . PHE A 1 80 ? -7.325 6.582 -0.061 1.00 98.81 80 PHE A CA 1
ATOM 622 C C . PHE A 1 80 ? -6.465 7.167 -1.174 1.00 98.81 80 PHE A C 1
ATOM 624 O O . PHE A 1 80 ? -6.414 6.564 -2.244 1.00 98.81 80 PHE A O 1
ATOM 631 N N . GLU A 1 81 ? -5.706 8.234 -0.914 1.00 98.50 81 GLU A N 1
ATOM 632 C CA . GLU A 1 81 ? -4.788 8.806 -1.910 1.00 98.50 81 GLU A CA 1
ATOM 633 C C . GLU A 1 81 ? -3.842 7.742 -2.491 1.00 98.50 81 GLU A C 1
ATOM 635 O O . GLU A 1 81 ? -3.617 7.663 -3.703 1.00 98.50 81 GLU A O 1
ATOM 640 N N . ASN A 1 82 ? -3.282 6.882 -1.636 1.00 98.62 82 ASN A N 1
ATOM 641 C CA . ASN A 1 82 ? -2.377 5.830 -2.089 1.00 98.62 82 ASN A CA 1
ATOM 642 C C . ASN A 1 82 ? -3.105 4.625 -2.690 1.00 98.62 82 ASN A C 1
ATOM 644 O O . ASN A 1 82 ? -2.569 4.010 -3.614 1.00 98.62 82 ASN A O 1
ATOM 648 N N . LEU A 1 83 ? -4.302 4.285 -2.217 1.00 98.69 83 LEU A N 1
ATOM 649 C CA . LEU A 1 83 ? -5.078 3.167 -2.748 1.00 98.69 83 LEU A CA 1
ATOM 650 C C . LEU A 1 83 ? -5.612 3.479 -4.149 1.00 98.69 83 LEU A C 1
ATOM 652 O O . LEU A 1 83 ? -5.460 2.660 -5.057 1.00 98.69 83 LEU A O 1
ATOM 656 N N . GLU A 1 84 ? -6.151 4.682 -4.343 1.00 98.38 84 GLU A N 1
ATOM 657 C CA . GLU A 1 84 ? -6.539 5.223 -5.648 1.00 98.38 84 GLU A CA 1
ATOM 658 C C . GLU A 1 84 ? -5.336 5.221 -6.589 1.00 98.38 84 GLU A C 1
ATOM 660 O O . GLU A 1 84 ? -5.401 4.674 -7.693 1.00 98.38 84 GLU A O 1
ATOM 665 N N . LYS A 1 85 ? -4.172 5.691 -6.117 1.00 97.75 85 LYS A N 1
ATOM 666 C CA . LYS A 1 85 ? -2.964 5.661 -6.943 1.00 97.75 85 LYS A CA 1
ATOM 667 C C . LYS A 1 85 ? -2.516 4.247 -7.298 1.00 97.75 85 LYS A C 1
ATOM 669 O O . LYS A 1 85 ? -2.031 4.014 -8.404 1.00 97.75 85 LYS A O 1
ATOM 674 N N . ALA A 1 86 ? -2.652 3.295 -6.380 1.00 97.81 86 ALA A N 1
ATOM 675 C CA . ALA A 1 86 ? -2.312 1.903 -6.638 1.00 97.81 86 ALA A CA 1
ATOM 676 C C . ALA A 1 86 ? -3.181 1.323 -7.756 1.00 97.81 86 ALA A C 1
ATOM 678 O O . ALA A 1 86 ? -2.646 0.691 -8.674 1.00 97.81 86 ALA A O 1
ATOM 679 N N . VAL A 1 87 ? -4.497 1.562 -7.708 1.00 97.38 87 VAL A N 1
ATOM 680 C CA . VAL A 1 87 ? -5.395 1.102 -8.767 1.00 97.38 87 VAL A CA 1
ATOM 681 C C . VAL A 1 87 ? -5.120 1.855 -10.061 1.00 97.38 87 VAL A C 1
ATOM 683 O O . VAL A 1 87 ? -4.949 1.191 -11.067 1.00 97.38 87 VAL A O 1
ATOM 686 N N . GLU A 1 88 ? -4.920 3.174 -10.090 1.00 95.06 88 GLU A N 1
ATOM 687 C CA . GLU A 1 88 ? -4.513 3.898 -11.314 1.00 95.06 88 GLU A CA 1
ATOM 688 C C . GLU A 1 88 ? -3.268 3.291 -11.986 1.00 95.06 88 GLU A C 1
ATOM 690 O O . GLU A 1 88 ? -3.217 3.165 -13.207 1.00 95.06 88 GLU A O 1
ATOM 695 N N . LEU A 1 89 ? -2.293 2.847 -11.188 1.00 94.50 89 LEU A N 1
ATOM 696 C CA . LEU A 1 89 ? -1.043 2.231 -11.649 1.00 94.50 89 LEU A CA 1
ATOM 697 C C . LEU A 1 89 ? -1.162 0.744 -12.029 1.00 94.50 89 LEU A C 1
ATOM 699 O O . LEU A 1 89 ? -0.156 0.115 -12.364 1.00 94.50 89 LEU A O 1
ATOM 703 N N . GLY A 1 90 ? -2.360 0.160 -11.978 1.00 95.31 90 GLY A N 1
ATOM 704 C CA . GLY A 1 90 ? -2.603 -1.209 -12.435 1.00 95.31 90 GLY A CA 1
ATOM 705 C C . GLY A 1 90 ? -2.723 -2.258 -11.331 1.00 95.31 90 GLY A C 1
ATOM 706 O O . GLY A 1 90 ? -2.610 -3.451 -11.616 1.00 95.31 90 GLY A O 1
ATOM 707 N N . PHE A 1 91 ? -2.977 -1.873 -10.077 1.00 95.38 91 PHE A N 1
ATOM 708 C CA . PHE A 1 91 ? -3.372 -2.840 -9.049 1.00 95.38 91 PHE A CA 1
ATOM 709 C C . PHE A 1 91 ? -4.818 -3.322 -9.287 1.00 95.38 91 PHE A C 1
ATOM 711 O O . PHE A 1 91 ? -5.772 -2.725 -8.802 1.00 95.38 91 PHE A O 1
ATOM 718 N N . ARG A 1 92 ? -4.999 -4.404 -10.057 1.00 94.19 92 ARG A N 1
ATOM 719 C CA . ARG A 1 92 ? -6.326 -4.874 -10.527 1.00 94.19 92 ARG A CA 1
ATOM 720 C C . ARG A 1 92 ? -6.928 -6.050 -9.750 1.00 94.19 92 ARG A C 1
ATOM 722 O O . ARG A 1 92 ? -7.922 -6.639 -10.165 1.00 94.19 92 ARG A O 1
ATOM 729 N N . ASN A 1 93 ? -6.342 -6.443 -8.620 1.00 94.25 93 ASN A N 1
ATOM 730 C CA . ASN A 1 93 ? -6.854 -7.579 -7.851 1.00 94.25 93 ASN A CA 1
ATOM 731 C C . ASN A 1 93 ? -8.005 -7.158 -6.917 1.00 94.25 93 ASN A C 1
ATOM 733 O O . ASN A 1 93 ? -7.806 -6.996 -5.714 1.00 94.25 93 ASN A O 1
ATOM 737 N N . ILE A 1 94 ? -9.218 -7.010 -7.465 1.00 96.56 94 ILE A N 1
ATOM 738 C CA . ILE A 1 94 ? -10.433 -6.626 -6.715 1.00 96.56 94 ILE A CA 1
ATOM 739 C C . ILE A 1 94 ? -10.650 -7.521 -5.491 1.00 96.56 94 ILE A C 1
ATOM 741 O O . ILE A 1 94 ? -10.948 -7.032 -4.403 1.00 96.56 94 ILE A O 1
ATOM 745 N N . ALA A 1 95 ? -10.513 -8.840 -5.664 1.00 96.25 95 ALA A N 1
ATOM 746 C CA . ALA A 1 95 ? -10.735 -9.799 -4.588 1.00 96.25 95 ALA A CA 1
ATOM 747 C C . ALA A 1 95 ? -9.748 -9.591 -3.432 1.00 96.25 95 ALA A C 1
ATOM 749 O O . ALA A 1 95 ? -10.123 -9.781 -2.277 1.00 96.25 95 ALA A O 1
ATOM 750 N N . HIS A 1 96 ? -8.518 -9.175 -3.733 1.00 97.06 96 HIS A N 1
ATOM 751 C CA . HIS A 1 96 ? -7.535 -8.820 -2.722 1.00 97.0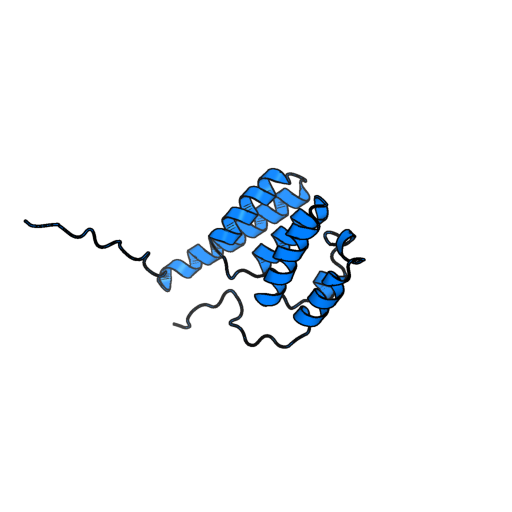6 96 HIS A CA 1
ATOM 752 C C . HIS A 1 96 ? -7.927 -7.528 -2.000 1.00 97.06 96 HIS A C 1
ATOM 754 O O . HIS A 1 96 ? -8.129 -7.585 -0.793 1.00 97.06 96 HIS A O 1
ATOM 760 N N . ILE A 1 97 ? -8.173 -6.427 -2.725 1.00 98.00 97 ILE A N 1
ATOM 761 C CA . ILE A 1 97 ? -8.571 -5.132 -2.129 1.00 98.00 97 ILE A CA 1
ATOM 762 C C . ILE A 1 97 ? -9.795 -5.304 -1.217 1.00 98.00 97 ILE A C 1
ATOM 764 O O . ILE A 1 97 ? -9.815 -4.851 -0.076 1.00 98.00 97 ILE A O 1
ATOM 768 N N . LYS A 1 98 ? -10.826 -6.004 -1.705 1.00 97.62 98 LYS A N 1
ATOM 769 C CA . LYS A 1 98 ? -12.098 -6.180 -0.993 1.00 97.62 98 LYS A CA 1
ATOM 770 C C . LYS A 1 98 ? -11.947 -6.952 0.319 1.00 97.62 98 LYS A C 1
ATOM 772 O O . LYS A 1 98 ? -12.680 -6.679 1.270 1.00 97.62 98 LYS A O 1
ATOM 777 N N . ASN A 1 99 ? -11.051 -7.937 0.356 1.00 97.75 99 ASN A N 1
ATOM 778 C CA . ASN A 1 99 ? -10.914 -8.851 1.489 1.00 97.75 99 ASN A CA 1
ATOM 779 C C . ASN A 1 99 ? -9.727 -8.524 2.397 1.00 97.75 99 ASN A C 1
ATOM 781 O O . ASN A 1 99 ? -9.635 -9.121 3.469 1.00 97.75 99 ASN A O 1
ATOM 785 N N . ASP A 1 100 ? -8.871 -7.575 2.016 1.00 98.00 100 ASP A N 1
ATOM 786 C CA . ASP A 1 100 ? -7.711 -7.187 2.807 1.00 98.00 100 ASP A CA 1
ATOM 787 C C . ASP A 1 100 ? -8.147 -6.665 4.189 1.00 98.00 100 ASP A C 1
ATOM 789 O O . ASP A 1 100 ? -8.912 -5.690 4.260 1.00 98.00 100 ASP A O 1
ATOM 793 N N . PRO A 1 101 ? -7.754 -7.330 5.292 1.00 97.94 101 PRO A N 1
ATOM 794 C CA . PRO A 1 101 ? -8.094 -6.881 6.636 1.00 97.94 101 PRO A CA 1
ATOM 795 C C . PRO A 1 101 ? -7.451 -5.535 6.990 1.00 97.94 101 PRO A C 1
ATOM 797 O O . PRO A 1 101 ? -8.036 -4.807 7.792 1.00 97.94 101 PRO A O 1
ATOM 800 N N . ASP A 1 102 ? -6.322 -5.174 6.377 1.00 98.25 102 ASP A N 1
ATOM 801 C CA . ASP A 1 102 ? -5.627 -3.911 6.647 1.00 98.25 102 ASP A CA 1
ATOM 802 C C . ASP A 1 102 ? -6.445 -2.707 6.148 1.00 98.25 102 ASP A C 1
ATOM 804 O O . ASP A 1 102 ? -6.346 -1.616 6.699 1.00 98.25 102 ASP A O 1
ATOM 808 N N . LEU A 1 103 ? -7.327 -2.921 5.164 1.00 98.56 103 LEU A N 1
ATOM 809 C CA . LEU A 1 103 ? -8.224 -1.908 4.594 1.00 98.56 103 LEU A CA 1
ATOM 810 C C . LEU A 1 103 ? -9.631 -1.923 5.219 1.00 98.56 103 LEU A C 1
ATOM 812 O O . LEU A 1 103 ? -10.556 -1.300 4.693 1.00 98.56 103 LEU A O 1
ATOM 816 N N . ALA A 1 104 ? -9.850 -2.667 6.309 1.00 98.31 104 ALA A N 1
ATOM 817 C CA . ALA A 1 104 ? -11.191 -2.893 6.852 1.00 98.31 104 ALA A CA 1
ATOM 818 C C . ALA A 1 104 ? -11.920 -1.600 7.263 1.00 98.31 104 ALA A C 1
ATOM 820 O O . ALA A 1 104 ? -13.137 -1.510 7.0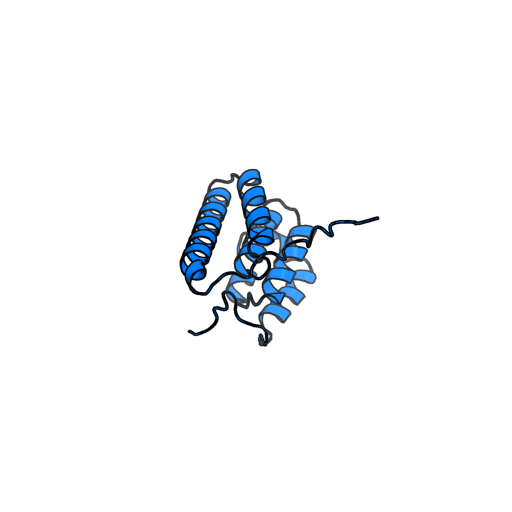78 1.00 98.31 104 ALA A O 1
ATOM 821 N N . ASN A 1 105 ? -11.198 -0.602 7.781 1.00 98.12 105 ASN A N 1
ATOM 822 C CA . ASN A 1 105 ? -11.763 0.694 8.169 1.00 98.12 105 ASN A CA 1
ATOM 823 C C . ASN A 1 105 ? -12.192 1.558 6.971 1.00 98.12 105 ASN A C 1
ATOM 825 O O . ASN A 1 105 ? -13.065 2.406 7.135 1.00 98.12 105 ASN A O 1
ATOM 829 N N . LEU A 1 106 ? -11.661 1.304 5.771 1.00 98.56 106 LEU A N 1
ATOM 830 C CA . LEU A 1 106 ? -12.004 2.051 4.557 1.00 98.56 106 LEU A CA 1
ATOM 831 C C . LEU A 1 106 ? -13.328 1.595 3.926 1.00 98.56 106 LEU A C 1
ATOM 833 O O . LEU A 1 106 ? -13.975 2.357 3.220 1.00 98.56 106 LEU A O 1
ATOM 837 N N . ARG A 1 107 ? -13.774 0.359 4.188 1.00 97.75 107 ARG A N 1
ATOM 838 C CA . ARG A 1 107 ? -14.883 -0.292 3.454 1.00 97.75 107 ARG A CA 1
ATOM 839 C C . ARG A 1 107 ? -16.246 0.396 3.568 1.00 97.75 107 ARG A C 1
ATOM 841 O O . ARG A 1 107 ? -17.143 0.071 2.795 1.00 97.75 107 ARG A O 1
ATOM 848 N N . LYS A 1 108 ? -16.434 1.255 4.573 1.00 96.19 108 LYS A N 1
ATOM 849 C CA . LYS A 1 108 ? -17.686 2.000 4.790 1.00 96.19 108 LYS A CA 1
ATOM 850 C C . LYS A 1 108 ? -17.719 3.336 4.050 1.00 96.19 108 LYS A C 1
ATOM 852 O O . LYS A 1 108 ? -18.790 3.920 3.945 1.00 96.19 108 LYS A O 1
ATOM 857 N N . ASP A 1 109 ? -16.567 3.818 3.597 1.00 98.19 109 ASP A N 1
ATOM 858 C CA . ASP A 1 109 ? -16.440 5.071 2.866 1.00 98.19 109 ASP A CA 1
ATOM 859 C C . ASP A 1 109 ? -16.813 4.852 1.392 1.00 98.19 109 ASP A C 1
ATOM 861 O O . ASP A 1 109 ? -16.469 3.830 0.790 1.00 98.19 109 ASP A O 1
ATOM 865 N N . GLU A 1 110 ? -17.530 5.809 0.808 1.00 97.38 110 GLU A N 1
ATOM 866 C CA . GLU A 1 110 ? -18.010 5.741 -0.574 1.00 97.38 110 GLU A CA 1
ATOM 867 C C . GLU A 1 110 ? -16.856 5.661 -1.585 1.00 97.38 110 GLU A C 1
ATOM 869 O O . GLU A 1 110 ? -16.979 4.971 -2.603 1.00 97.38 110 GLU A O 1
ATOM 874 N N . ARG A 1 111 ? -15.696 6.262 -1.271 1.00 98.44 111 ARG A N 1
ATOM 875 C CA . ARG A 1 111 ? -14.475 6.189 -2.095 1.00 98.44 111 ARG A CA 1
ATOM 876 C C . ARG A 1 111 ? -14.016 4.750 -2.321 1.00 98.44 111 ARG A C 1
ATOM 878 O O . ARG A 1 111 ? -13.489 4.423 -3.383 1.00 98.44 111 ARG A O 1
ATOM 885 N N . PHE A 1 112 ? -14.266 3.851 -1.365 1.00 98.50 112 PHE A N 1
ATOM 886 C CA . PHE A 1 112 ? -13.885 2.444 -1.494 1.00 98.50 112 PHE A CA 1
ATOM 887 C C . PHE A 1 112 ? -14.627 1.749 -2.640 1.00 98.50 112 PHE A C 1
ATOM 889 O O . PHE A 1 112 ? -14.047 0.914 -3.334 1.00 98.50 112 PHE A O 1
ATOM 896 N N . ALA A 1 113 ? -15.892 2.103 -2.884 1.00 97.75 113 ALA A N 1
ATOM 897 C CA . ALA A 1 113 ? -16.648 1.552 -4.005 1.00 97.75 113 ALA A CA 1
ATOM 898 C C . ALA A 1 113 ? -16.063 1.997 -5.356 1.00 97.75 113 ALA A C 1
ATOM 900 O O . ALA A 1 113 ? -15.957 1.174 -6.269 1.00 97.75 113 ALA A O 1
ATOM 901 N N . GLU A 1 114 ? -15.621 3.255 -5.464 1.00 97.69 114 GLU A N 1
ATOM 902 C CA . GLU A 1 114 ? -14.978 3.766 -6.680 1.00 97.69 114 GLU A CA 1
ATOM 903 C C . GLU A 1 114 ? -13.618 3.095 -6.920 1.00 97.69 114 GLU A C 1
ATOM 905 O O . GLU A 1 114 ? -13.346 2.645 -8.032 1.00 97.69 114 GLU A O 1
ATOM 910 N N . VAL A 1 115 ? -12.810 2.898 -5.872 1.00 98.31 115 VAL A N 1
ATOM 911 C CA . VAL A 1 115 ? -11.559 2.121 -5.959 1.00 98.31 115 VAL A CA 1
ATOM 912 C C . VAL A 1 115 ? -11.812 0.725 -6.537 1.00 98.31 115 VAL A C 1
ATOM 914 O O . VAL A 1 115 ? -11.088 0.285 -7.433 1.00 98.31 115 VAL A O 1
ATOM 917 N N . LEU A 1 116 ? -12.831 0.007 -6.047 1.00 98.12 116 LEU A N 1
ATOM 918 C CA . LEU A 1 116 ? -13.146 -1.341 -6.536 1.00 98.12 116 LEU A CA 1
ATOM 919 C C . LEU A 1 116 ? -13.622 -1.338 -7.992 1.00 98.12 116 LEU A C 1
ATOM 921 O O . LEU A 1 116 ? -13.297 -2.265 -8.737 1.00 98.12 116 LEU A O 1
ATOM 925 N N . LYS A 1 117 ? -14.377 -0.313 -8.394 1.00 97.25 117 LYS A N 1
ATOM 926 C CA . LYS A 1 117 ? -14.815 -0.126 -9.778 1.00 97.25 117 LYS A CA 1
ATOM 927 C C . LYS A 1 117 ? -13.611 0.082 -10.698 1.00 97.25 117 LYS A C 1
ATOM 929 O O . LYS A 1 117 ? -13.440 -0.700 -11.630 1.00 97.25 117 LYS A O 1
ATOM 934 N N . ILE A 1 118 ? -12.722 1.023 -10.371 1.00 95.69 118 ILE A N 1
ATOM 935 C CA . ILE A 1 118 ? -11.485 1.283 -11.128 1.00 95.69 118 ILE A CA 1
ATOM 936 C C . ILE A 1 118 ? -10.593 0.032 -11.176 1.00 95.69 118 ILE A C 1
ATOM 938 O O . ILE A 1 118 ? -9.985 -0.281 -12.200 1.00 95.69 118 ILE A O 1
ATOM 942 N N . ALA A 1 119 ? -10.499 -0.730 -10.084 1.00 96.06 119 ALA A N 1
ATOM 943 C CA . ALA A 1 119 ? -9.739 -1.980 -10.060 1.00 96.06 119 ALA A CA 1
ATOM 944 C C . ALA A 1 119 ? -10.310 -3.061 -11.000 1.00 96.06 119 ALA A C 1
ATOM 946 O O . ALA A 1 119 ? -9.562 -3.953 -11.401 1.00 96.06 119 ALA A O 1
ATOM 947 N N . GLY A 1 120 ? -11.603 -2.995 -11.335 1.00 94.44 120 GLY A N 1
ATOM 948 C CA . GLY A 1 120 ? -12.278 -3.924 -12.245 1.00 94.44 120 GLY A CA 1
ATOM 949 C C . GLY A 1 120 ? -12.287 -3.518 -13.712 1.00 94.44 120 GLY A C 1
ATOM 950 O O . GLY A 1 120 ? -12.612 -4.348 -14.562 1.00 94.44 120 GLY A O 1
ATOM 951 N N . GLU A 1 121 ? -11.926 -2.279 -14.022 1.00 93.50 121 GLU A N 1
ATOM 952 C CA . GLU A 1 121 ? -11.818 -1.812 -15.399 1.00 93.50 121 GLU A CA 1
ATOM 953 C C . GLU A 1 121 ? -10.556 -2.380 -16.082 1.00 93.50 121 GLU A C 1
ATOM 955 O O . GLU A 1 121 ? -9.529 -2.604 -15.424 1.00 93.50 121 GLU A O 1
ATOM 960 N N . PRO A 1 122 ? -10.599 -2.639 -17.406 1.00 90.19 122 PRO A N 1
ATOM 961 C CA . PRO A 1 122 ? -9.414 -3.018 -18.163 1.00 90.19 122 PRO A CA 1
ATOM 962 C C . PRO A 1 122 ? -8.296 -1.988 -17.993 1.00 90.19 122 PRO A C 1
ATOM 964 O O . PRO A 1 122 ? -8.523 -0.787 -18.095 1.00 90.19 122 PRO A O 1
ATOM 967 N N . PHE A 1 123 ? -7.072 -2.462 -17.770 1.00 89.19 123 PHE A N 1
ATOM 968 C CA . PHE A 1 123 ? -5.901 -1.597 -17.706 1.00 89.19 123 PHE A CA 1
ATOM 969 C C . PHE A 1 123 ? -5.229 -1.510 -19.073 1.00 89.19 123 PHE A C 1
ATOM 971 O O . PHE A 1 123 ? -4.732 -2.518 -19.574 1.00 89.19 123 PHE A O 1
ATOM 978 N N . ASP A 1 124 ? -5.191 -0.316 -19.652 1.00 83.56 124 ASP A N 1
ATOM 979 C CA . ASP A 1 124 ? -4.495 -0.013 -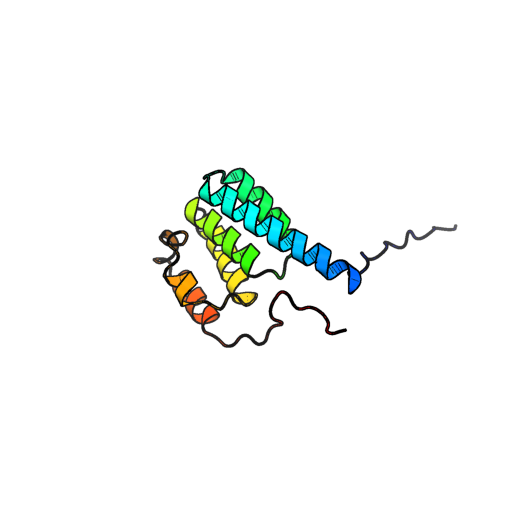20.908 1.00 83.56 124 ASP A CA 1
ATOM 980 C C . ASP A 1 124 ? -3.069 0.535 -20.694 1.00 83.56 124 ASP A C 1
ATOM 982 O O . ASP A 1 124 ? -2.293 0.664 -21.643 1.00 83.56 124 ASP A O 1
ATOM 986 N N . GLY A 1 125 ? -2.699 0.816 -19.441 1.00 80.12 125 GLY A N 1
ATOM 987 C CA . GLY A 1 125 ? -1.369 1.271 -19.063 1.00 80.12 125 GLY A CA 1
ATOM 988 C C . GLY A 1 125 ? -0.299 0.178 -19.132 1.00 80.12 125 GLY A C 1
ATOM 989 O O . GLY A 1 125 ? -0.560 -1.025 -19.182 1.00 80.12 125 GLY A O 1
ATOM 990 N N . SER A 1 126 ? 0.967 0.599 -19.097 1.00 77.00 126 SER A N 1
ATOM 991 C CA . SER A 1 126 ? 2.089 -0.336 -19.035 1.00 77.00 126 SER A CA 1
ATOM 992 C C . SER A 1 126 ? 2.108 -1.060 -17.688 1.00 77.00 126 SER A C 1
ATOM 994 O O . SER A 1 126 ? 2.271 -0.418 -16.649 1.00 77.00 126 SER A O 1
ATOM 996 N N . VAL A 1 127 ? 1.998 -2.391 -17.706 1.00 76.38 127 VAL A N 1
ATOM 997 C CA . VAL A 1 127 ? 2.100 -3.224 -16.498 1.00 76.38 127 VAL A CA 1
ATOM 998 C C . VAL A 1 127 ? 3.458 -3.007 -15.841 1.00 76.38 127 VAL A C 1
ATOM 1000 O O . VAL A 1 127 ? 4.495 -3.205 -16.471 1.00 76.38 127 VAL A O 1
ATOM 1003 N N . TRP A 1 128 ? 3.454 -2.605 -14.571 1.00 77.50 128 TRP A N 1
ATOM 1004 C CA . TRP A 1 128 ? 4.677 -2.484 -13.791 1.00 77.50 128 TRP A CA 1
ATOM 1005 C C . TRP A 1 128 ? 5.034 -3.811 -13.102 1.00 77.50 128 TRP A C 1
ATOM 1007 O O . TRP A 1 128 ? 4.167 -4.438 -12.493 1.00 77.50 128 TRP A O 1
ATOM 1017 N N . PRO A 1 129 ? 6.315 -4.205 -13.091 1.00 72.44 129 PRO A N 1
ATOM 1018 C CA . PRO A 1 129 ? 7.423 -3.529 -13.752 1.00 72.44 129 PRO A CA 1
ATOM 1019 C C . PRO A 1 129 ? 7.454 -3.817 -15.261 1.00 72.44 129 PRO A C 1
ATOM 1021 O O . PRO A 1 129 ? 7.451 -4.970 -15.685 1.00 72.44 129 PRO A O 1
ATOM 1024 N N . SER A 1 130 ? 7.514 -2.752 -16.068 1.00 66.38 130 SER A N 1
ATOM 1025 C CA . SER A 1 130 ? 7.678 -2.861 -17.519 1.00 66.38 130 SER A CA 1
ATOM 1026 C C . SER A 1 130 ? 9.159 -2.743 -17.845 1.00 66.38 130 SER A C 1
ATOM 1028 O O . SER A 1 130 ? 9.778 -1.702 -17.606 1.00 66.38 130 SER A O 1
ATOM 1030 N N . PHE A 1 131 ? 9.737 -3.824 -18.359 1.00 63.12 131 PHE A N 1
ATOM 1031 C CA . PHE A 1 131 ? 11.123 -3.850 -18.807 1.00 63.12 131 PHE A CA 1
ATOM 1032 C C . PHE A 1 131 ? 11.162 -3.789 -20.334 1.00 63.12 131 PHE A C 1
ATOM 1034 O O . PHE A 1 131 ? 10.407 -4.525 -20.979 1.00 63.12 131 PHE A O 1
ATOM 1041 N N . PRO A 1 132 ? 12.022 -2.943 -20.934 1.00 55.59 132 PRO A N 1
ATOM 1042 C CA . PRO A 1 132 ? 12.246 -3.006 -22.368 1.00 55.59 132 PRO A CA 1
ATOM 1043 C C . PRO A 1 132 ? 12.719 -4.419 -22.721 1.00 55.59 132 PRO A C 1
ATOM 1045 O O . PRO A 1 132 ? 13.603 -4.972 -22.063 1.00 55.59 132 PRO A O 1
ATOM 1048 N N . LYS A 1 133 ? 12.086 -5.020 -23.733 1.00 49.31 133 LYS A N 1
ATOM 1049 C CA . LYS A 1 133 ? 12.581 -6.269 -24.318 1.00 49.31 133 LYS A CA 1
ATOM 1050 C C . LYS A 1 133 ? 13.970 -5.986 -24.925 1.00 49.31 133 LYS A C 1
ATOM 1052 O O . LYS A 1 133 ? 14.145 -4.879 -25.442 1.00 49.31 133 LYS A O 1
ATOM 1057 N N . PRO A 1 134 ? 14.936 -6.913 -24.800 1.00 54.75 134 PRO A N 1
ATOM 1058 C CA . PRO A 1 134 ? 16.262 -6.753 -25.394 1.00 54.75 134 PRO A CA 1
ATOM 1059 C C . PRO A 1 134 ? 16.201 -6.567 -26.912 1.00 54.75 134 PRO A C 1
ATOM 1061 O O . PRO A 1 134 ? 15.227 -7.058 -27.532 1.00 54.75 134 PRO A O 1
#

Organism: NCBI:txid408172

InterPro domains:
  IPR011990 Tetratricopeptide-like helical domain superfamily [G3DSA:1.25.40.10] (6-121)
  IPR011990 Tetratricopeptide-like helical domain superfamily [SSF48452] (32-91)

pLDDT: mean 89.08, std 16.1, range [39.16, 98.81]

Secondary structure (DSSP, 8-state):
-----------PPPPGGGHHHHHHHHHHHHHHHHHHHHTT-HHHHHHHHHHHHHH-TT-HHHHHHHHHHHHHTT-HHHHHHHHHHHHHTT---HHHHHH-GGGGGGTTSHHHHHHHHHHHSPP-SPPSS-PPP-